Protein AF-A0A2H0KLF6-F1 (afdb_monomer_lite)

Structure (mmCIF, N/CA/C/O backbone):
data_AF-A0A2H0KLF6-F1
#
_entry.id   AF-A0A2H0KLF6-F1
#
loop_
_atom_site.group_PDB
_atom_site.id
_atom_site.type_symbol
_atom_site.label_atom_id
_atom_site.label_alt_id
_atom_site.label_comp_id
_atom_site.label_asym_id
_atom_site.label_entity_id
_atom_site.label_seq_id
_atom_site.pdbx_PDB_ins_code
_atom_site.Cartn_x
_atom_site.Cartn_y
_atom_site.Cartn_z
_atom_site.occupancy
_atom_site.B_iso_or_equiv
_atom_site.auth_seq_id
_atom_site.auth_comp_id
_atom_site.auth_asym_id
_atom_site.auth_atom_id
_atom_site.pdbx_PDB_model_num
ATOM 1 N N . MET A 1 1 ? -13.078 23.345 3.919 1.00 47.50 1 MET A N 1
ATOM 2 C CA . MET A 1 1 ? -12.006 23.222 4.933 1.00 47.50 1 MET A CA 1
ATOM 3 C C . MET A 1 1 ? -11.632 21.758 5.052 1.00 47.50 1 MET A C 1
ATOM 5 O O . MET A 1 1 ? -12.531 20.939 5.172 1.00 47.50 1 MET A O 1
ATOM 9 N N . ILE A 1 2 ? -10.344 21.418 4.975 1.00 55.59 2 ILE A N 1
ATOM 10 C CA . ILE A 1 2 ? -9.890 20.065 5.322 1.00 55.59 2 ILE A CA 1
ATOM 11 C C . ILE A 1 2 ? -10.044 19.923 6.831 1.00 55.59 2 ILE A C 1
ATOM 13 O O . ILE A 1 2 ? -9.448 20.694 7.582 1.00 55.59 2 ILE A O 1
ATOM 17 N N . ASN A 1 3 ? -10.884 18.984 7.255 1.00 59.91 3 ASN A N 1
ATOM 18 C CA . ASN A 1 3 ? -11.067 18.662 8.663 1.00 59.91 3 ASN A CA 1
ATOM 19 C C . ASN A 1 3 ? -9.742 18.201 9.286 1.00 59.91 3 ASN A C 1
ATOM 21 O O . ASN A 1 3 ? -8.871 17.657 8.607 1.00 59.91 3 ASN A O 1
ATOM 25 N N . LYS A 1 4 ? -9.599 18.403 10.598 1.00 81.75 4 LYS A N 1
ATOM 26 C CA . LYS A 1 4 ? -8.476 17.869 11.375 1.00 81.75 4 LYS A CA 1
ATOM 27 C C . LYS A 1 4 ? -8.409 16.348 11.185 1.00 81.75 4 LYS A C 1
ATOM 29 O O . LYS A 1 4 ? -9.362 15.661 11.545 1.00 81.75 4 LYS A O 1
ATOM 34 N N . ILE A 1 5 ? -7.295 15.851 10.643 1.00 89.00 5 ILE A N 1
ATOM 35 C CA . ILE A 1 5 ? -7.038 14.413 10.491 1.00 89.00 5 ILE A CA 1
ATOM 36 C C . ILE A 1 5 ? -6.834 13.822 11.888 1.00 89.00 5 ILE A C 1
ATOM 38 O O . ILE A 1 5 ? -5.946 14.249 12.626 1.00 89.00 5 ILE A O 1
ATOM 42 N N . LYS A 1 6 ? -7.688 12.876 12.261 1.00 90.56 6 LYS A N 1
ATOM 43 C CA . LYS A 1 6 ? -7.681 12.148 13.531 1.00 90.56 6 LYS A CA 1
ATOM 44 C C . LYS A 1 6 ? -6.877 10.859 13.424 1.00 90.56 6 LYS A C 1
ATOM 46 O O . LYS A 1 6 ? -6.183 10.509 14.373 1.00 90.56 6 LYS A O 1
ATOM 51 N N . LYS A 1 7 ? -6.960 10.167 12.284 1.00 95.38 7 LYS A N 1
ATOM 52 C CA . LYS A 1 7 ? -6.265 8.896 12.061 1.00 95.38 7 LYS A CA 1
ATOM 53 C C . LYS A 1 7 ? -5.177 9.020 11.003 1.00 95.38 7 LYS A C 1
ATOM 55 O O . LYS A 1 7 ? -5.415 8.843 9.807 1.00 95.38 7 LYS A O 1
ATOM 60 N N . LEU A 1 8 ? -3.980 9.319 11.492 1.00 96.62 8 LEU A N 1
ATOM 61 C CA . LEU A 1 8 ? -2.736 9.358 10.737 1.00 96.62 8 LEU A CA 1
ATOM 62 C C . LEU A 1 8 ? -1.727 8.429 11.416 1.00 96.62 8 LEU A C 1
ATOM 64 O O . LEU A 1 8 ? -1.468 8.571 12.610 1.00 96.62 8 LEU A O 1
ATOM 68 N N . TYR A 1 9 ? -1.142 7.515 10.652 1.00 96.88 9 TYR A N 1
ATOM 69 C CA . TYR A 1 9 ? -0.125 6.578 11.121 1.00 96.88 9 TYR A CA 1
ATOM 70 C C . TYR A 1 9 ? 1.187 6.852 10.397 1.00 96.88 9 TYR A C 1
ATOM 72 O O . TYR A 1 9 ? 1.183 7.020 9.181 1.00 96.88 9 TYR A O 1
ATOM 80 N N . ILE A 1 10 ? 2.299 6.895 11.130 1.00 96.31 10 ILE A N 1
ATOM 81 C CA . ILE A 1 10 ? 3.638 6.981 10.542 1.00 96.31 10 ILE A CA 1
ATOM 82 C C . ILE A 1 10 ? 4.302 5.619 10.697 1.00 96.31 10 ILE A C 1
ATOM 84 O O . ILE A 1 10 ? 4.454 5.123 11.813 1.00 96.31 10 ILE A O 1
ATOM 88 N N . CYS A 1 11 ? 4.677 5.020 9.577 1.00 94.94 11 CYS A N 1
ATOM 89 C CA . CYS A 1 11 ? 5.201 3.668 9.503 1.00 94.94 11 CYS A CA 1
ATOM 90 C C . CYS A 1 11 ? 6.622 3.677 8.928 1.00 94.94 11 CYS A C 1
ATOM 92 O O . CYS A 1 11 ? 6.944 4.513 8.086 1.00 94.94 11 CYS A O 1
ATOM 94 N N . TYR A 1 12 ? 7.457 2.731 9.370 1.00 94.19 12 TYR A N 1
ATOM 95 C CA . TYR A 1 12 ? 8.895 2.683 9.068 1.00 94.19 12 TYR A CA 1
ATOM 96 C C . TYR A 1 12 ? 9.315 1.363 8.382 1.00 94.19 12 TYR A C 1
ATOM 98 O O . TYR A 1 12 ? 10.194 0.666 8.892 1.00 94.19 12 TYR A O 1
ATOM 106 N N . PRO A 1 13 ? 8.689 0.956 7.261 1.00 91.81 13 PRO A N 1
ATOM 107 C CA . PRO A 1 13 ? 9.071 -0.262 6.548 1.00 91.81 13 PRO A CA 1
ATOM 108 C C . PRO A 1 13 ? 10.449 -0.105 5.888 1.00 91.81 13 PRO A C 1
ATOM 110 O O . PRO A 1 13 ? 10.623 0.701 4.978 1.00 91.81 13 PRO A O 1
ATOM 113 N N . GLY A 1 14 ? 11.446 -0.863 6.352 1.00 84.81 14 GLY A N 1
ATOM 114 C CA . GLY A 1 14 ? 12.753 -0.953 5.683 1.00 84.81 14 GLY A CA 1
ATOM 115 C C . GLY A 1 14 ? 13.485 0.385 5.500 1.00 84.81 14 GLY A C 1
ATOM 116 O O . GLY A 1 14 ? 14.254 0.531 4.557 1.00 84.81 14 GLY A O 1
ATOM 117 N N . GLY A 1 15 ? 13.219 1.374 6.361 1.00 84.50 15 GLY A N 1
ATOM 118 C CA . GLY A 1 15 ? 13.807 2.716 6.275 1.00 84.50 15 GLY A CA 1
ATOM 119 C C . GLY A 1 15 ? 13.069 3.708 5.365 1.00 84.50 15 GLY A C 1
ATOM 120 O O . GLY A 1 15 ? 13.416 4.883 5.388 1.00 84.50 15 GLY A O 1
ATOM 121 N N . ASN A 1 16 ? 12.030 3.281 4.639 1.00 88.19 16 ASN A N 1
ATOM 122 C CA . ASN A 1 16 ? 11.214 4.153 3.793 1.00 88.19 16 ASN A CA 1
ATOM 123 C C . ASN A 1 16 ? 9.950 4.604 4.539 1.00 88.19 16 ASN A C 1
ATOM 125 O O . ASN A 1 16 ? 8.984 3.850 4.681 1.00 88.19 16 ASN A O 1
ATOM 129 N N . ILE A 1 17 ? 9.952 5.824 5.073 1.00 94.69 17 ILE A N 1
ATOM 130 C CA . ILE A 1 17 ? 8.888 6.264 5.982 1.00 94.69 17 ILE A CA 1
ATOM 131 C C . ILE A 1 17 ? 7.628 6.638 5.200 1.00 94.69 17 ILE A C 1
ATOM 133 O O . ILE A 1 17 ? 7.645 7.497 4.317 1.00 94.69 17 ILE A O 1
ATOM 137 N N . ASN A 1 18 ? 6.508 6.035 5.594 1.00 95.50 18 ASN A N 1
ATOM 138 C CA . ASN A 1 18 ? 5.202 6.232 4.975 1.00 95.50 18 ASN A CA 1
ATOM 139 C C . ASN A 1 18 ? 4.207 6.824 5.977 1.00 95.50 18 ASN A C 1
ATOM 141 O O . ASN A 1 18 ? 4.112 6.364 7.116 1.00 95.50 18 ASN A O 1
ATOM 145 N N . ALA A 1 19 ? 3.428 7.813 5.541 1.00 97.12 19 ALA A N 1
ATOM 146 C CA . ALA A 1 19 ? 2.256 8.287 6.271 1.00 97.12 19 ALA A CA 1
ATOM 147 C C . ALA A 1 19 ? 0.990 7.627 5.717 1.00 97.12 19 ALA A C 1
ATOM 149 O O . ALA A 1 19 ? 0.728 7.695 4.519 1.00 97.12 19 ALA A O 1
ATOM 150 N N . ILE A 1 20 ? 0.174 7.035 6.583 1.00 98.06 20 ILE A N 1
ATOM 151 C CA . ILE A 1 20 ? -1.079 6.379 6.208 1.00 98.06 20 ILE A CA 1
ATOM 152 C C . ILE A 1 20 ? -2.251 7.122 6.842 1.00 98.06 20 ILE A C 1
ATOM 154 O O . ILE A 1 20 ? -2.348 7.220 8.067 1.00 98.06 20 ILE A O 1
ATOM 158 N N . VAL A 1 21 ? -3.149 7.638 6.010 1.00 97.88 21 VAL A N 1
ATOM 159 C CA . VAL A 1 21 ? -4.374 8.324 6.434 1.00 97.88 21 VAL A CA 1
ATOM 160 C C . VAL A 1 21 ? -5.536 7.335 6.383 1.00 97.88 21 VAL A C 1
ATOM 162 O O . VAL A 1 21 ? -5.831 6.794 5.321 1.00 97.88 21 VAL A O 1
ATOM 165 N N . GLU A 1 22 ? -6.205 7.098 7.513 1.00 96.88 22 GLU A N 1
ATOM 166 C CA . GLU A 1 22 ? -7.414 6.249 7.564 1.00 96.88 22 GLU A CA 1
ATOM 167 C C . GLU A 1 22 ? -8.714 7.061 7.579 1.00 96.88 22 GLU A C 1
ATOM 169 O O . GLU A 1 22 ? -9.787 6.534 7.283 1.00 96.88 22 GLU A O 1
ATOM 174 N N . ASP A 1 23 ? -8.641 8.350 7.904 1.00 95.31 23 ASP A N 1
ATOM 175 C CA . ASP A 1 23 ? -9.819 9.205 7.824 1.00 95.31 23 ASP A CA 1
ATOM 176 C C . ASP A 1 23 ? -10.361 9.265 6.384 1.00 95.31 23 ASP A C 1
ATOM 178 O O . ASP A 1 23 ? -9.581 9.322 5.428 1.00 95.31 23 ASP A O 1
ATOM 182 N N . PRO A 1 24 ? -11.694 9.298 6.203 1.00 92.88 24 PRO A N 1
ATOM 183 C CA . PRO A 1 24 ? -12.297 9.367 4.882 1.00 92.88 24 PRO A CA 1
ATOM 184 C C . PRO A 1 24 ? -12.040 10.744 4.262 1.00 92.88 24 PRO A C 1
ATOM 186 O O . PRO A 1 24 ? -12.732 11.721 4.554 1.00 92.88 24 PRO A O 1
ATOM 189 N N . ILE A 1 25 ? -11.038 10.816 3.389 1.00 94.25 25 ILE A N 1
ATOM 190 C CA . ILE A 1 25 ? -10.706 12.012 2.615 1.00 94.25 25 ILE A CA 1
ATOM 191 C C . ILE A 1 25 ? -11.234 11.840 1.179 1.00 94.25 25 ILE A C 1
ATOM 193 O O . ILE A 1 25 ? -11.046 10.778 0.580 1.00 94.25 25 ILE A O 1
ATOM 197 N N . PRO A 1 26 ? -11.893 12.851 0.584 1.00 93.38 26 PRO A N 1
ATOM 198 C CA . PRO A 1 26 ? -12.232 12.821 -0.833 1.00 93.38 26 PRO A CA 1
ATOM 199 C C . PRO A 1 26 ? -10.968 12.747 -1.694 1.00 93.38 26 PRO A C 1
ATOM 201 O O . PRO A 1 26 ? -10.037 13.522 -1.495 1.00 93.38 26 PRO A O 1
ATOM 204 N N . LYS A 1 27 ? -10.953 11.879 -2.711 1.00 92.81 27 LYS A N 1
ATOM 205 C CA . LYS A 1 27 ? -9.769 11.674 -3.566 1.00 92.81 27 LYS A CA 1
ATOM 206 C C . LYS A 1 27 ? -9.225 12.964 -4.203 1.00 92.81 27 LYS A C 1
ATOM 208 O O . LYS A 1 27 ? -8.017 13.109 -4.350 1.00 92.81 27 LYS A O 1
ATOM 213 N N . ARG A 1 28 ? -10.099 13.931 -4.520 1.00 94.69 28 ARG A N 1
ATOM 214 C CA . ARG A 1 28 ? -9.711 15.264 -5.032 1.00 94.69 28 ARG A CA 1
ATOM 215 C C . ARG A 1 28 ? -8.799 16.055 -4.083 1.00 94.69 28 ARG A C 1
ATOM 217 O O . ARG A 1 28 ? -8.070 16.924 -4.540 1.00 94.69 28 ARG A O 1
ATOM 224 N N . ASP A 1 29 ? -8.825 15.740 -2.789 1.00 95.56 29 ASP A N 1
ATOM 225 C CA . ASP A 1 29 ? -8.068 16.442 -1.752 1.00 95.56 29 ASP A CA 1
ATOM 226 C C . ASP A 1 29 ? -6.762 15.710 -1.378 1.00 95.56 29 ASP A C 1
ATOM 228 O O . ASP A 1 29 ? -5.979 16.234 -0.587 1.00 95.56 29 ASP A O 1
ATOM 232 N N . TYR A 1 30 ? -6.485 14.524 -1.946 1.00 96.12 30 TYR A N 1
ATOM 233 C CA . TYR A 1 30 ? -5.333 13.684 -1.569 1.00 96.12 30 TYR A CA 1
ATOM 234 C C . TYR A 1 30 ? -4.001 14.396 -1.728 1.00 96.12 30 TYR A C 1
ATOM 236 O O . TYR A 1 30 ? -3.208 14.408 -0.791 1.00 96.12 30 TYR A O 1
ATOM 244 N N . ALA A 1 31 ? -3.768 15.030 -2.878 1.00 96.31 31 ALA A N 1
ATOM 245 C CA . ALA A 1 31 ? -2.519 15.736 -3.136 1.00 96.31 31 ALA A CA 1
ATOM 246 C C . ALA A 1 31 ? -2.284 16.863 -2.120 1.00 96.31 31 ALA A C 1
ATOM 248 O O . ALA A 1 31 ? -1.199 16.983 -1.554 1.00 96.31 31 ALA A O 1
ATOM 249 N N . LEU A 1 32 ? -3.326 17.645 -1.826 1.00 96.12 32 LEU A N 1
ATOM 250 C CA . LEU A 1 32 ? -3.226 18.772 -0.905 1.00 96.12 32 LEU A CA 1
ATOM 251 C C . LEU A 1 32 ? -3.056 18.312 0.551 1.00 96.12 32 LEU A C 1
ATOM 253 O O . LEU A 1 32 ? -2.293 18.915 1.307 1.00 96.12 32 LEU A O 1
ATOM 257 N N . VAL A 1 33 ? -3.735 17.234 0.952 1.00 96.25 33 VAL A N 1
ATOM 258 C CA . VAL A 1 33 ? -3.561 16.618 2.275 1.00 96.25 33 VAL A CA 1
ATOM 259 C C . VAL A 1 33 ? -2.162 16.024 2.427 1.00 96.25 33 VAL A C 1
ATOM 261 O O . VAL A 1 33 ? -1.487 16.312 3.415 1.00 96.25 33 VAL A O 1
ATOM 264 N N . ALA A 1 34 ? -1.704 15.244 1.449 1.00 96.62 34 ALA A N 1
ATOM 265 C CA . ALA A 1 34 ? -0.387 14.620 1.465 1.00 96.62 34 ALA A CA 1
ATOM 266 C C . ALA A 1 34 ? 0.731 15.661 1.547 1.00 96.62 34 ALA A C 1
ATOM 268 O O . ALA A 1 34 ? 1.608 15.553 2.401 1.00 96.62 34 ALA A O 1
ATOM 269 N N . GLN A 1 35 ? 0.653 16.718 0.733 1.00 96.06 35 GLN A N 1
ATOM 270 C CA . GLN A 1 35 ? 1.625 17.806 0.759 1.00 96.06 35 GLN A CA 1
ATOM 271 C C . GLN A 1 35 ? 1.674 18.493 2.129 1.00 96.06 35 GLN A C 1
ATOM 273 O O . GLN A 1 35 ? 2.757 18.764 2.644 1.00 96.06 35 GLN A O 1
ATOM 278 N N . LYS A 1 36 ? 0.518 18.739 2.759 1.00 95.69 36 LYS A N 1
ATOM 279 C CA . LYS A 1 36 ? 0.473 19.296 4.119 1.00 95.69 36 LYS A CA 1
ATOM 280 C C . LYS A 1 36 ? 1.129 18.369 5.139 1.00 95.69 36 LYS A C 1
ATOM 282 O O . LYS A 1 36 ? 1.932 18.845 5.933 1.00 95.69 36 LYS A O 1
ATOM 287 N N . ILE A 1 37 ? 0.828 17.069 5.103 1.00 95.75 37 ILE A N 1
ATOM 288 C CA . ILE A 1 37 ? 1.427 16.078 6.012 1.00 95.75 37 ILE A CA 1
ATOM 289 C C . ILE A 1 37 ? 2.951 16.064 5.860 1.00 95.75 37 ILE A C 1
ATOM 291 O O . ILE A 1 37 ? 3.655 16.224 6.856 1.00 95.75 37 ILE A O 1
ATOM 295 N N . ILE A 1 38 ? 3.447 15.933 4.627 1.00 95.69 38 ILE A N 1
ATOM 296 C CA . ILE A 1 38 ? 4.881 15.899 4.314 1.00 95.69 38 ILE A CA 1
ATOM 297 C C . ILE A 1 38 ? 5.553 17.186 4.795 1.00 95.69 38 ILE A C 1
ATOM 299 O O . ILE A 1 38 ? 6.491 17.126 5.585 1.00 95.69 38 ILE A O 1
ATOM 303 N N . ASN A 1 39 ? 5.041 18.356 4.401 1.00 95.56 39 ASN A N 1
ATOM 304 C CA . ASN A 1 39 ? 5.645 19.641 4.755 1.00 95.56 39 ASN A CA 1
ATOM 305 C C . ASN A 1 39 ? 5.662 19.876 6.267 1.00 95.56 39 ASN A C 1
ATOM 307 O O . ASN A 1 39 ? 6.651 20.367 6.806 1.00 95.56 39 ASN A O 1
ATOM 311 N N . THR A 1 40 ? 4.577 19.538 6.967 1.00 94.19 40 THR A N 1
ATOM 312 C CA . THR A 1 40 ? 4.498 19.710 8.420 1.00 94.19 40 THR A CA 1
ATOM 313 C C . THR A 1 40 ? 5.414 18.735 9.153 1.00 94.19 40 THR A C 1
ATOM 315 O O . THR A 1 40 ? 6.131 19.155 10.059 1.00 94.19 40 THR A O 1
ATOM 318 N N . TYR A 1 41 ? 5.425 17.458 8.770 1.00 93.62 41 TYR A N 1
ATOM 319 C CA . TYR A 1 41 ? 6.229 16.442 9.448 1.00 93.62 41 TYR A CA 1
ATOM 320 C C . TYR A 1 41 ? 7.729 16.610 9.172 1.00 93.62 41 TYR A C 1
ATOM 322 O O . TYR A 1 41 ? 8.541 16.499 10.092 1.00 93.62 41 TYR A O 1
ATOM 330 N N . ASN A 1 42 ? 8.100 16.927 7.929 1.00 96.19 42 ASN A N 1
ATOM 331 C CA . ASN A 1 42 ? 9.496 16.978 7.494 1.00 96.19 42 ASN A CA 1
ATOM 332 C C . ASN A 1 42 ? 10.214 18.278 7.889 1.00 96.19 42 ASN A C 1
ATOM 334 O O . ASN A 1 42 ? 11.443 18.294 7.854 1.00 96.19 42 ASN A O 1
ATOM 338 N N . LYS A 1 43 ? 9.490 19.335 8.309 1.00 92.69 43 LYS A N 1
ATOM 339 C CA . LYS A 1 43 ? 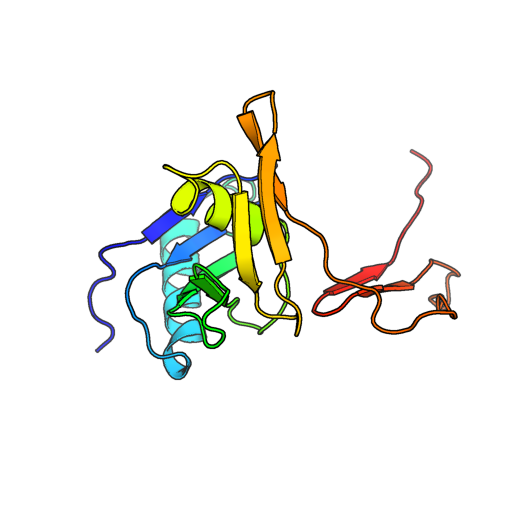10.007 20.707 8.527 1.00 92.69 43 LYS A CA 1
ATOM 340 C C . LYS A 1 43 ? 11.305 20.794 9.346 1.00 92.69 43 LYS A C 1
ATOM 342 O O . LYS A 1 43 ? 12.061 21.730 9.139 1.00 92.69 43 LYS A O 1
ATOM 347 N N . ASN A 1 44 ? 11.577 19.831 10.232 1.00 90.81 44 ASN A N 1
ATOM 348 C CA . ASN A 1 44 ? 12.797 19.764 11.050 1.00 90.81 44 ASN A CA 1
ATOM 349 C C . ASN A 1 44 ? 13.361 18.333 11.174 1.00 90.81 44 ASN A C 1
ATOM 351 O O . ASN A 1 44 ? 13.871 17.943 12.226 1.00 90.81 44 ASN A O 1
ATOM 355 N N . LYS A 1 45 ? 13.206 17.498 10.142 1.00 91.12 45 LYS A N 1
ATOM 356 C CA . LYS A 1 45 ? 13.687 16.108 10.152 1.00 91.12 45 LYS A CA 1
ATOM 357 C C . LYS A 1 45 ? 14.909 15.960 9.255 1.00 91.12 45 LYS A C 1
ATOM 359 O O . LYS A 1 45 ? 14.930 16.478 8.140 1.00 91.12 45 LYS A O 1
ATOM 364 N N . SER A 1 46 ? 15.901 15.205 9.727 1.00 89.81 46 SER A N 1
ATOM 365 C CA . SER A 1 46 ? 16.990 14.707 8.881 1.00 89.81 46 SER A CA 1
ATOM 366 C C . SER A 1 46 ? 16.422 13.884 7.726 1.00 89.81 46 SER A C 1
ATOM 368 O O . SER A 1 46 ? 15.378 13.257 7.889 1.00 89.81 46 SER A O 1
ATOM 370 N N . LEU A 1 47 ? 17.119 13.847 6.588 1.00 86.06 47 LEU A N 1
ATOM 371 C CA . LEU A 1 47 ? 16.635 13.196 5.362 1.00 86.06 47 LEU A CA 1
ATOM 372 C C . LEU A 1 47 ? 16.146 11.752 5.596 1.00 86.06 47 LEU A C 1
ATOM 374 O O . LEU A 1 47 ? 15.052 11.401 5.183 1.00 86.06 47 LEU A O 1
ATOM 378 N N . HIS A 1 48 ? 16.884 10.955 6.373 1.00 86.62 48 HIS A N 1
ATOM 379 C CA . HIS A 1 48 ? 16.528 9.569 6.719 1.00 86.62 48 HIS A CA 1
ATOM 380 C C . HIS A 1 48 ? 15.344 9.424 7.704 1.00 86.62 48 HIS A C 1
ATOM 382 O O . HIS A 1 48 ? 14.987 8.315 8.087 1.0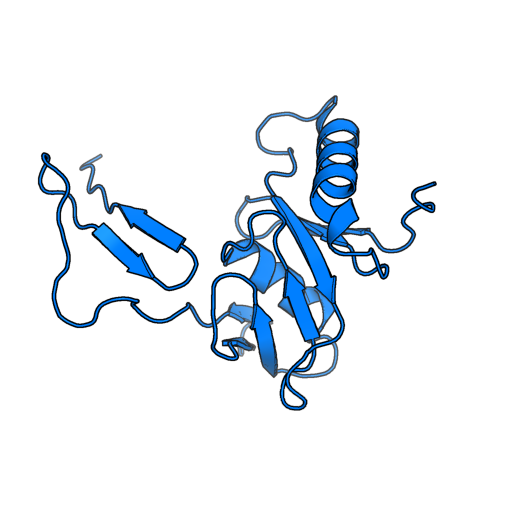0 86.62 48 HIS A O 1
ATOM 388 N N . LYS A 1 49 ? 14.773 10.535 8.189 1.00 90.00 49 LYS A N 1
ATOM 389 C CA . LYS A 1 49 ? 13.600 10.578 9.085 1.00 90.00 49 LYS A CA 1
ATOM 390 C C . LYS A 1 49 ? 12.408 11.295 8.453 1.00 90.00 49 LYS A C 1
ATOM 392 O O . LYS A 1 49 ? 11.450 11.612 9.161 1.00 90.00 49 LYS A O 1
ATOM 397 N N . GLN A 1 50 ? 12.482 11.601 7.164 1.00 94.88 50 GLN A N 1
ATOM 398 C CA . GLN A 1 50 ? 11.420 12.278 6.437 1.00 94.88 50 GLN A CA 1
ATOM 399 C C . GLN A 1 50 ? 10.413 11.270 5.896 1.00 94.88 50 GLN A C 1
ATOM 401 O O . GLN A 1 50 ? 10.785 10.184 5.468 1.00 94.88 50 GLN A O 1
ATOM 406 N N . ILE A 1 51 ? 9.135 11.642 5.918 1.00 94.75 51 ILE A N 1
ATOM 407 C CA . ILE A 1 51 ? 8.100 10.928 5.171 1.00 94.75 51 ILE A CA 1
ATOM 408 C C . ILE A 1 51 ? 8.403 11.103 3.687 1.00 94.75 51 ILE A C 1
ATOM 410 O O . ILE A 1 51 ? 8.532 12.237 3.218 1.00 94.75 51 ILE A O 1
ATOM 414 N N . GLU A 1 52 ? 8.462 9.985 2.973 1.00 91.38 52 GLU A N 1
ATOM 415 C CA . GLU A 1 52 ? 8.667 9.946 1.527 1.00 91.38 52 GLU A CA 1
ATOM 416 C C . GLU A 1 52 ? 7.335 9.890 0.778 1.00 91.38 52 GLU A C 1
ATOM 418 O O . GLU A 1 52 ? 7.157 10.555 -0.241 1.00 91.38 52 GLU A O 1
ATOM 423 N N . GLN A 1 53 ? 6.377 9.118 1.300 1.00 92.06 53 GLN A N 1
ATOM 424 C CA . GLN A 1 53 ? 5.096 8.867 0.644 1.00 92.06 53 GLN A CA 1
ATOM 425 C C . GLN A 1 53 ? 3.924 8.963 1.623 1.00 92.06 53 GLN A C 1
ATOM 427 O O . GLN A 1 53 ? 4.038 8.662 2.815 1.00 92.06 53 GLN A O 1
ATOM 432 N N . VAL A 1 54 ? 2.768 9.374 1.099 1.00 96.94 54 VAL A N 1
ATOM 433 C CA . VAL A 1 54 ? 1.496 9.385 1.826 1.00 96.94 54 VAL A CA 1
ATOM 434 C C . VAL A 1 54 ? 0.493 8.524 1.073 1.00 96.94 54 VAL A C 1
ATOM 436 O O . VAL A 1 54 ? 0.283 8.716 -0.126 1.00 96.94 54 VAL A O 1
ATOM 439 N N . ALA A 1 55 ? -0.152 7.610 1.789 1.00 97.69 55 ALA A N 1
ATOM 440 C CA . ALA A 1 55 ? -1.200 6.751 1.266 1.00 97.69 55 ALA A CA 1
ATOM 441 C C . ALA A 1 55 ? -2.500 6.924 2.058 1.00 97.69 55 ALA A C 1
ATOM 443 O O . ALA A 1 55 ? -2.499 7.299 3.232 1.00 97.69 55 ALA A O 1
ATOM 444 N N . PHE A 1 56 ? -3.615 6.612 1.411 1.00 98.38 56 PHE A N 1
ATOM 445 C CA . PHE A 1 56 ? -4.955 6.751 1.961 1.00 98.38 56 PHE A CA 1
ATOM 446 C C . PHE A 1 56 ? -5.644 5.395 1.973 1.00 98.38 56 PHE A C 1
ATOM 448 O O . PHE A 1 56 ? -5.653 4.682 0.968 1.00 98.38 56 PHE A O 1
ATOM 455 N N . ILE A 1 57 ? -6.221 5.042 3.115 1.00 98.00 57 ILE A N 1
ATOM 456 C CA . ILE A 1 57 ? -7.045 3.851 3.263 1.00 98.00 57 ILE A CA 1
ATOM 457 C C . ILE A 1 57 ? -8.480 4.221 2.896 1.00 98.00 57 ILE A C 1
ATOM 459 O O . ILE A 1 57 ? -9.083 5.122 3.472 1.00 98.00 57 ILE A O 1
ATOM 463 N N . GLU A 1 58 ? -9.032 3.495 1.937 1.00 95.56 58 GLU A N 1
ATOM 464 C CA . GLU A 1 58 ? -10.372 3.689 1.404 1.00 95.56 58 GLU A CA 1
ATOM 465 C C . GLU A 1 58 ? -11.237 2.447 1.631 1.00 95.56 58 GLU A C 1
ATOM 467 O O . GLU A 1 58 ? -10.747 1.324 1.812 1.00 95.56 58 GLU A O 1
ATOM 472 N N . LYS A 1 59 ? -12.556 2.643 1.527 1.00 95.88 59 LYS A N 1
ATOM 473 C CA . LYS A 1 59 ? -13.482 1.528 1.345 1.00 95.88 59 LYS A CA 1
ATOM 474 C C . LYS A 1 59 ? -13.153 0.825 0.015 1.00 95.88 59 LYS A C 1
ATOM 476 O O . LYS A 1 59 ? -13.022 1.508 -1.004 1.00 95.88 59 LYS A O 1
ATOM 481 N N . PRO A 1 60 ? -13.044 -0.511 -0.002 1.00 96.81 60 PRO A N 1
ATOM 482 C CA . PRO A 1 60 ? -12.755 -1.241 -1.226 1.00 96.81 60 PRO A CA 1
ATOM 483 C C . PRO A 1 60 ? -13.922 -1.167 -2.210 1.00 96.81 60 PRO A C 1
ATOM 485 O O . PRO A 1 60 ? -15.090 -1.096 -1.811 1.00 96.81 60 PRO A O 1
ATOM 488 N N . LYS A 1 61 ? -13.607 -1.195 -3.509 1.00 95.94 61 LYS A N 1
ATOM 489 C CA . LYS A 1 61 ? -14.615 -1.300 -4.574 1.00 95.94 61 LYS A CA 1
ATOM 490 C C . LYS A 1 61 ? -15.057 -2.752 -4.767 1.00 95.94 61 LYS A C 1
ATOM 492 O O . LYS A 1 61 ? -16.238 -3.024 -4.967 1.00 95.94 61 LYS A O 1
ATOM 497 N N . ASN A 1 62 ? -14.117 -3.684 -4.683 1.00 97.00 62 ASN A N 1
ATOM 498 C CA . ASN A 1 62 ? -14.331 -5.116 -4.754 1.00 97.00 62 ASN A CA 1
ATOM 499 C C . ASN A 1 62 ? -14.727 -5.670 -3.379 1.00 97.00 62 ASN A C 1
ATOM 501 O O . ASN A 1 62 ? -14.008 -5.498 -2.399 1.00 97.00 62 ASN A O 1
ATOM 505 N N . LYS A 1 63 ? -15.847 -6.399 -3.319 1.00 96.56 63 LYS A N 1
ATOM 506 C CA . LYS A 1 63 ? -16.372 -6.998 -2.079 1.00 96.56 63 LYS A CA 1
ATOM 507 C C . LYS A 1 63 ? -15.463 -8.072 -1.467 1.00 96.56 63 LYS A C 1
ATOM 509 O O . LYS A 1 63 ? -15.657 -8.412 -0.309 1.00 96.56 63 LYS A O 1
ATOM 514 N N . LYS A 1 64 ? -14.519 -8.623 -2.238 1.00 97.44 64 LYS A N 1
ATOM 515 C CA . LYS A 1 64 ? -13.537 -9.609 -1.758 1.00 97.44 64 LYS A CA 1
ATOM 516 C C . LYS A 1 64 ? -12.321 -8.975 -1.081 1.00 97.44 64 LYS A C 1
ATOM 518 O O . LYS A 1 64 ? -11.526 -9.707 -0.514 1.00 97.44 64 LYS A O 1
ATOM 523 N N . ALA A 1 65 ? -12.135 -7.662 -1.200 1.00 97.88 65 ALA A N 1
ATOM 524 C CA . ALA A 1 65 ? -11.023 -6.977 -0.562 1.00 97.88 65 ALA A CA 1
ATOM 525 C C . ALA A 1 65 ? -11.437 -6.468 0.818 1.00 97.88 65 ALA A C 1
ATOM 527 O O . ALA A 1 65 ? -12.517 -5.897 0.964 1.00 97.88 65 ALA A O 1
ATOM 528 N N . LEU A 1 66 ? -10.555 -6.608 1.805 1.00 97.44 66 LEU A N 1
ATOM 529 C CA . LEU A 1 66 ? -10.756 -6.060 3.145 1.00 97.44 66 LEU A CA 1
ATOM 530 C C . LEU A 1 66 ? -10.720 -4.530 3.136 1.00 97.44 66 LEU A C 1
ATOM 532 O O . LEU A 1 66 ? -11.496 -3.860 3.817 1.00 97.44 66 LEU A O 1
ATOM 536 N N . SER A 1 67 ? -9.792 -3.964 2.365 1.00 97.06 67 SER A N 1
ATOM 537 C CA . SER A 1 67 ? -9.588 -2.524 2.267 1.00 97.06 67 SER A CA 1
ATOM 538 C C . SER A 1 67 ? -8.957 -2.152 0.934 1.00 97.06 67 SER A C 1
ATOM 540 O O . SER A 1 67 ? -8.379 -2.994 0.242 1.00 97.06 67 SER A O 1
ATOM 542 N N . ARG A 1 68 ? -9.031 -0.864 0.600 1.00 97.94 68 ARG A N 1
ATOM 543 C CA . ARG A 1 68 ? -8.269 -0.274 -0.494 1.00 97.94 68 ARG A CA 1
ATOM 544 C C . ARG A 1 68 ? -7.186 0.659 0.034 1.00 97.94 68 ARG A C 1
ATOM 546 O O . ARG A 1 68 ? -7.429 1.376 0.999 1.00 97.94 68 ARG A O 1
ATOM 553 N N . LEU A 1 69 ? -6.023 0.659 -0.605 1.00 98.25 69 LEU A N 1
ATOM 554 C CA . LEU A 1 69 ? -4.938 1.608 -0.387 1.00 98.25 69 LEU A CA 1
ATOM 555 C C . LEU A 1 69 ? -4.697 2.397 -1.669 1.00 98.25 69 LEU A C 1
ATOM 557 O O . LEU A 1 69 ? -4.470 1.817 -2.730 1.00 98.25 69 LEU A O 1
ATOM 561 N N . SER A 1 70 ? -4.723 3.718 -1.563 1.00 97.88 70 SER A N 1
ATOM 562 C CA . SER A 1 70 ? -4.474 4.621 -2.680 1.00 97.88 70 SER A CA 1
ATOM 563 C C . SER A 1 70 ? -3.301 5.538 -2.374 1.00 97.88 70 SER A C 1
ATOM 565 O O . SER A 1 70 ? -3.317 6.281 -1.393 1.00 97.88 70 SER A O 1
ATOM 567 N N . LEU A 1 71 ? -2.309 5.522 -3.253 1.00 95.88 71 LEU A N 1
ATOM 568 C CA . LEU A 1 71 ? -1.244 6.512 -3.301 1.00 95.88 71 LEU A CA 1
ATOM 569 C C . LEU A 1 71 ? -1.710 7.737 -4.099 1.00 95.88 71 LEU A C 1
ATOM 571 O O . LEU A 1 71 ? -2.601 7.645 -4.951 1.00 95.88 71 LEU A O 1
ATOM 575 N N . VAL A 1 72 ? -1.113 8.897 -3.815 1.00 92.62 72 VAL A N 1
ATOM 576 C CA . VAL A 1 72 ? -1.495 10.186 -4.423 1.00 92.62 72 VAL A CA 1
ATOM 577 C C . VAL A 1 72 ? -1.348 10.163 -5.944 1.00 92.62 72 VAL A C 1
ATOM 579 O O . VAL A 1 72 ? -2.253 10.622 -6.642 1.00 92.62 72 VAL A O 1
ATOM 582 N N . GLY A 1 73 ? -0.240 9.622 -6.457 1.00 89.44 73 GLY A N 1
ATOM 583 C CA . GLY A 1 73 ? 0.036 9.520 -7.892 1.00 89.44 73 GLY A CA 1
ATOM 584 C C . GLY A 1 73 ? -0.662 8.339 -8.568 1.00 89.44 73 GLY A C 1
ATOM 585 O O . GLY A 1 73 ? -0.565 8.177 -9.782 1.00 89.44 73 GLY A O 1
ATOM 586 N N . GLY A 1 74 ? -1.397 7.522 -7.808 1.00 93.06 74 GLY A N 1
ATOM 587 C CA . GLY A 1 74 ? -2.018 6.299 -8.307 1.00 93.06 74 GLY A CA 1
ATOM 588 C C . GLY A 1 74 ? -1.025 5.169 -8.586 1.00 93.06 74 GLY A C 1
ATOM 589 O O . GLY A 1 74 ? -1.420 4.173 -9.186 1.00 93.06 74 GLY A O 1
ATOM 590 N N . GLU A 1 75 ? 0.225 5.314 -8.154 1.00 94.94 75 GLU A N 1
ATOM 591 C CA . GLU A 1 75 ? 1.289 4.324 -8.248 1.00 94.94 75 GLU A CA 1
ATOM 592 C C . GLU A 1 75 ? 1.105 3.166 -7.256 1.00 94.94 75 GLU A C 1
ATOM 594 O O . GLU A 1 75 ? 0.268 3.214 -6.347 1.00 94.94 75 GLU A O 1
ATOM 599 N N . PHE A 1 76 ? 1.916 2.125 -7.433 1.00 95.88 76 PHE A N 1
ATOM 600 C CA . PHE A 1 76 ? 2.098 1.056 -6.455 1.00 95.88 76 PHE A CA 1
ATOM 601 C C . PHE A 1 76 ? 3.302 1.361 -5.546 1.00 95.88 76 PHE A C 1
ATOM 603 O O . PHE A 1 76 ? 4.350 1.789 -6.028 1.00 95.88 76 PHE A O 1
ATOM 610 N N . SER A 1 77 ? 3.188 1.071 -4.244 1.00 95.44 77 SER A N 1
ATOM 611 C CA . SER A 1 77 ? 4.305 1.125 -3.287 1.00 95.44 77 SER A CA 1
ATOM 612 C C . SER A 1 77 ? 4.283 -0.090 -2.360 1.00 95.44 77 SER A C 1
ATOM 614 O O . SER A 1 77 ? 3.370 -0.249 -1.549 1.00 95.44 77 SER A O 1
ATOM 616 N N . GLY A 1 78 ? 5.315 -0.937 -2.455 1.00 95.19 78 GLY A N 1
ATOM 617 C CA . GLY A 1 78 ? 5.469 -2.109 -1.587 1.00 95.19 78 GLY A CA 1
ATOM 618 C C . GLY A 1 78 ? 5.603 -1.726 -0.111 1.00 95.19 78 GLY A C 1
ATOM 619 O O . GLY A 1 78 ? 5.017 -2.367 0.753 1.00 95.19 78 GLY A O 1
ATOM 620 N N . ASN A 1 79 ? 6.276 -0.614 0.186 1.00 95.50 79 ASN A N 1
ATOM 621 C CA . ASN A 1 79 ? 6.428 -0.118 1.553 1.00 95.50 79 ASN A CA 1
ATOM 622 C C . ASN A 1 79 ? 5.082 0.298 2.160 1.00 95.50 79 ASN A C 1
ATOM 624 O O . ASN A 1 79 ? 4.751 -0.111 3.274 1.00 95.50 79 ASN A O 1
ATOM 628 N N . ALA A 1 80 ? 4.250 1.021 1.407 1.00 96.44 80 ALA A N 1
ATOM 629 C CA . ALA A 1 80 ? 2.902 1.372 1.849 1.00 96.44 80 ALA A CA 1
ATOM 630 C C . ALA A 1 80 ? 2.009 0.126 2.047 1.00 96.44 80 ALA A C 1
ATOM 632 O O . ALA A 1 80 ? 1.196 0.089 2.975 1.00 96.44 80 ALA A O 1
ATOM 633 N N . VAL A 1 81 ? 2.197 -0.922 1.233 1.00 97.38 81 VAL A N 1
ATOM 634 C CA . VAL A 1 81 ? 1.519 -2.225 1.385 1.00 97.38 81 VAL A CA 1
ATOM 635 C C . VAL A 1 81 ? 1.869 -2.889 2.721 1.00 97.38 81 VAL A C 1
ATOM 637 O O . VAL A 1 81 ? 0.968 -3.342 3.426 1.00 97.38 81 VAL A O 1
ATOM 640 N N . LEU A 1 82 ? 3.141 -2.884 3.131 1.00 97.25 82 LEU A N 1
ATOM 641 C CA . LEU A 1 82 ? 3.543 -3.419 4.440 1.00 97.25 82 LEU A CA 1
ATOM 642 C C . LEU A 1 82 ? 2.883 -2.655 5.598 1.00 97.25 82 LEU A C 1
ATOM 644 O O . LEU A 1 82 ? 2.411 -3.254 6.566 1.00 97.25 82 LEU A O 1
ATOM 648 N N . CYS A 1 83 ? 2.777 -1.330 5.471 1.00 97.19 83 CYS A N 1
ATOM 649 C CA . CYS A 1 83 ? 2.098 -0.486 6.456 1.00 97.19 83 CYS A CA 1
ATOM 650 C C . CYS A 1 83 ? 0.606 -0.826 6.568 1.00 97.19 83 CYS A C 1
ATOM 652 O O . CYS A 1 83 ? 0.069 -0.922 7.671 1.00 97.19 83 CYS A O 1
ATOM 654 N N . LEU A 1 84 ? -0.064 -1.041 5.431 1.00 97.75 84 LEU A N 1
ATOM 655 C CA . LEU A 1 84 ? -1.465 -1.460 5.397 1.00 97.75 84 LEU A CA 1
ATOM 656 C C . LEU A 1 84 ? -1.663 -2.797 6.117 1.00 97.75 84 LEU A C 1
ATOM 658 O O . LEU A 1 84 ? -2.586 -2.915 6.924 1.00 97.75 84 LEU A O 1
ATOM 662 N N . GLY A 1 85 ? -0.777 -3.768 5.871 1.00 97.31 85 GLY A N 1
ATOM 663 C CA . GLY A 1 85 ? -0.783 -5.058 6.557 1.00 97.31 85 GLY A CA 1
ATOM 664 C C . GLY A 1 85 ? -0.729 -4.905 8.074 1.00 97.31 85 GLY A C 1
ATOM 665 O O . GLY A 1 85 ? -1.601 -5.421 8.769 1.00 97.31 85 GLY A O 1
ATOM 666 N N . ALA A 1 86 ? 0.208 -4.099 8.584 1.00 95.69 86 ALA A N 1
ATOM 667 C CA . ALA A 1 86 ? 0.353 -3.844 10.022 1.00 95.69 86 ALA A CA 1
ATOM 668 C C . ALA A 1 86 ? -0.913 -3.248 10.660 1.00 95.69 86 ALA A C 1
ATOM 670 O O . ALA A 1 86 ? -1.233 -3.513 11.820 1.00 95.69 86 ALA A O 1
ATOM 671 N N . LEU A 1 87 ? -1.643 -2.422 9.907 1.00 96.25 87 LEU A N 1
ATOM 672 C CA . LEU A 1 87 ? -2.847 -1.755 10.396 1.00 96.25 87 LEU A CA 1
ATOM 673 C C . LEU A 1 87 ? -4.094 -2.641 10.314 1.00 96.25 87 LEU A C 1
ATOM 675 O O . LEU A 1 87 ? -4.959 -2.534 11.188 1.00 96.25 87 LEU A O 1
ATOM 679 N N . LYS A 1 88 ? -4.208 -3.485 9.280 1.00 96.69 88 LYS A N 1
ATOM 680 C CA . LYS A 1 88 ? -5.442 -4.217 8.950 1.00 96.69 88 LYS A CA 1
ATOM 681 C C . LYS A 1 88 ? -5.432 -5.696 9.329 1.00 96.69 88 LYS A C 1
ATOM 683 O O . LYS A 1 88 ? -6.500 -6.226 9.616 1.00 96.69 88 LYS A O 1
ATOM 688 N N . LEU A 1 89 ? -4.270 -6.340 9.422 1.00 95.81 89 LEU A N 1
ATOM 689 C CA . LEU A 1 89 ? -4.141 -7.768 9.748 1.00 95.81 89 LEU A CA 1
ATOM 690 C C . LEU A 1 89 ? -4.024 -8.048 11.258 1.00 95.81 89 LEU A C 1
ATOM 692 O O . LEU A 1 89 ? -3.424 -9.029 11.674 1.00 95.81 89 LEU A O 1
ATOM 696 N N . LYS A 1 90 ? -4.601 -7.204 12.123 1.00 86.75 90 LYS A N 1
ATOM 697 C CA . LYS A 1 90 ? -4.468 -7.373 13.587 1.00 86.75 90 LYS A CA 1
ATOM 698 C C . LYS A 1 90 ? -5.089 -8.667 14.120 1.00 86.75 90 LYS A C 1
ATOM 700 O O . LYS A 1 90 ? -4.582 -9.225 15.084 1.00 86.75 90 LYS A O 1
ATOM 705 N N . ASN A 1 91 ? -6.179 -9.117 13.497 1.00 88.88 91 ASN A N 1
ATOM 706 C CA . ASN A 1 91 ? -6.948 -10.287 13.935 1.00 88.88 91 ASN A CA 1
ATOM 707 C C . ASN A 1 91 ? -6.902 -11.451 12.930 1.00 88.88 91 ASN A C 1
ATOM 709 O O . ASN A 1 91 ? -7.442 -12.513 13.216 1.00 88.88 91 ASN A O 1
ATOM 713 N N . ASN A 1 92 ? -6.269 -11.258 11.768 1.00 92.62 92 ASN A N 1
ATOM 714 C CA . ASN A 1 92 ? -6.217 -12.225 10.671 1.00 92.62 92 ASN A CA 1
ATOM 715 C C . ASN A 1 92 ? -4.764 -12.395 10.224 1.00 92.62 92 ASN A C 1
ATOM 717 O O . ASN A 1 92 ? -4.040 -11.410 10.133 1.00 92.62 92 ASN A O 1
ATOM 721 N N . LYS A 1 93 ? -4.341 -13.617 9.883 1.00 95.44 93 LYS A N 1
ATOM 722 C CA . LYS A 1 93 ? -2.985 -13.844 9.352 1.00 95.44 93 LYS A CA 1
ATOM 723 C C . LYS A 1 93 ? -2.826 -13.430 7.890 1.00 95.44 93 LYS A C 1
ATOM 725 O O . LYS A 1 93 ? -1.704 -13.227 7.451 1.00 95.44 93 LYS A O 1
ATOM 730 N N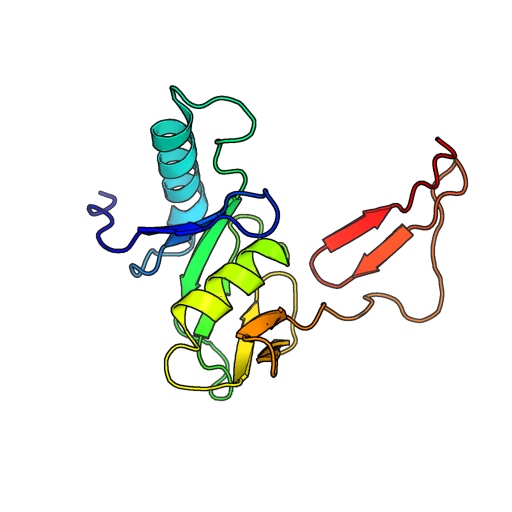 . GLU A 1 94 ? -3.910 -13.299 7.134 1.00 97.94 94 GLU A N 1
ATOM 731 C CA . GLU A 1 94 ? -3.875 -12.903 5.727 1.00 97.94 94 GLU A CA 1
ATOM 732 C C . GLU A 1 94 ? -5.203 -12.298 5.278 1.00 97.94 94 GLU A C 1
ATOM 734 O O . GLU A 1 94 ? -6.244 -12.587 5.869 1.00 97.94 94 GLU A O 1
ATOM 739 N N . ASP A 1 95 ? -5.158 -11.470 4.234 1.00 98.44 95 ASP A N 1
ATOM 740 C CA . ASP A 1 95 ? -6.346 -10.998 3.520 1.00 98.44 95 ASP A CA 1
ATOM 741 C C . ASP A 1 95 ? -5.977 -10.463 2.119 1.00 98.44 95 ASP A C 1
ATOM 743 O O . ASP A 1 95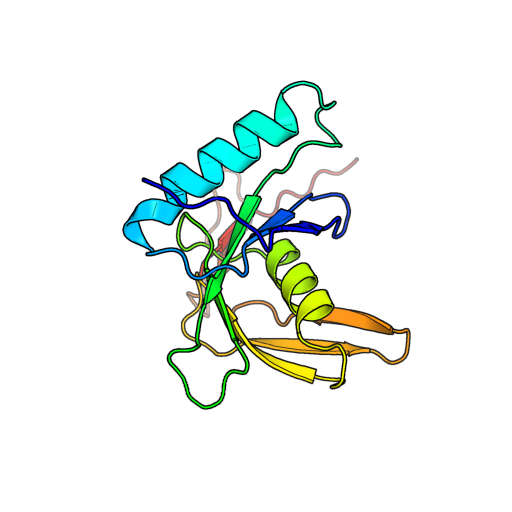 ? -4.799 -10.393 1.739 1.00 98.44 95 ASP A O 1
ATOM 747 N N . LEU A 1 96 ? -6.991 -10.071 1.347 1.00 98.38 96 LEU A N 1
ATOM 748 C CA . LEU A 1 96 ? -6.873 -9.463 0.026 1.00 98.38 96 LEU A CA 1
ATOM 749 C C . LEU A 1 96 ? -7.141 -7.957 0.076 1.00 98.38 96 LEU A C 1
ATOM 751 O O . LEU A 1 96 ? -8.059 -7.480 0.744 1.00 98.38 96 LEU A O 1
ATOM 755 N N . PHE A 1 97 ? -6.373 -7.199 -0.702 1.00 98.50 97 PHE A N 1
ATOM 756 C CA . PHE A 1 97 ? -6.441 -5.740 -0.711 1.00 98.50 97 PHE A CA 1
ATOM 757 C C . PHE A 1 97 ? -6.457 -5.185 -2.131 1.00 98.50 97 PHE A C 1
ATOM 759 O O . PHE A 1 97 ? -5.797 -5.702 -3.032 1.00 98.50 97 PHE A O 1
ATOM 766 N N . GLU A 1 98 ? -7.192 -4.092 -2.325 1.00 98.44 98 GLU A N 1
ATOM 767 C CA . GLU A 1 98 ? -7.053 -3.268 -3.525 1.00 98.44 98 GLU A CA 1
ATOM 768 C C . GLU A 1 98 ? -5.924 -2.266 -3.316 1.00 98.44 98 GLU A C 1
ATOM 770 O O . GLU A 1 98 ? -5.966 -1.498 -2.360 1.00 98.44 98 GLU A O 1
ATOM 775 N N . ILE A 1 99 ? -4.955 -2.204 -4.221 1.00 98.12 99 ILE A N 1
ATOM 776 C CA . ILE A 1 99 ? -3.853 -1.239 -4.137 1.00 98.12 99 ILE A CA 1
ATOM 777 C C . ILE A 1 99 ? -3.860 -0.384 -5.409 1.00 98.12 99 ILE A C 1
ATOM 779 O O . ILE A 1 99 ? -4.146 -0.885 -6.496 1.00 98.12 99 ILE A O 1
ATOM 783 N N . SER A 1 100 ? -3.594 0.919 -5.313 1.00 96.88 100 SER A N 1
ATOM 784 C CA . SER A 1 100 ? -3.389 1.736 -6.513 1.00 96.88 100 SER A CA 1
ATOM 785 C C . SER A 1 100 ? -2.210 1.220 -7.340 1.00 96.88 100 SER A C 1
ATOM 787 O O . SER A 1 100 ? -1.304 0.561 -6.836 1.00 96.88 100 SER A O 1
ATOM 789 N N . GLY A 1 101 ? -2.254 1.477 -8.643 1.00 94.69 101 GLY A N 1
ATOM 790 C CA . GLY A 1 101 ? -1.248 1.000 -9.584 1.00 94.69 101 GLY A CA 1
ATOM 791 C C . GLY A 1 101 ? -1.482 -0.426 -10.084 1.00 94.69 101 GLY A C 1
ATOM 792 O O . GLY A 1 101 ? -0.923 -0.790 -11.109 1.00 94.69 101 GLY A O 1
ATOM 793 N N . THR A 1 102 ? -2.356 -1.205 -9.445 1.00 94.50 102 THR A N 1
ATOM 794 C CA . THR A 1 102 ? -2.724 -2.565 -9.867 1.00 94.50 102 THR A CA 1
ATOM 795 C C . THR A 1 102 ? -4.232 -2.692 -10.080 1.00 94.50 102 THR A C 1
ATOM 797 O O . THR A 1 102 ? -5.033 -2.028 -9.418 1.00 94.50 102 THR A O 1
ATOM 800 N N . ASN A 1 103 ? -4.622 -3.559 -11.016 1.00 92.88 103 ASN A N 1
ATOM 801 C CA . ASN A 1 103 ? -6.022 -3.937 -11.239 1.00 92.88 103 ASN A CA 1
ATOM 802 C C . ASN A 1 103 ? -6.405 -5.244 -10.524 1.00 92.88 103 ASN A C 1
ATOM 804 O O . ASN A 1 103 ? -7.563 -5.657 -10.566 1.00 92.88 103 ASN A O 1
ATOM 808 N N . GLU A 1 104 ? -5.442 -5.902 -9.882 1.00 94.25 104 GLU A N 1
ATOM 809 C CA . GLU A 1 104 ? -5.632 -7.161 -9.170 1.00 94.25 104 GLU A CA 1
ATOM 810 C C . GLU A 1 104 ? -5.712 -6.946 -7.661 1.00 94.25 104 GLU A C 1
ATOM 812 O O . GLU A 1 104 ? -5.139 -6.000 -7.114 1.00 94.25 104 GLU A O 1
ATOM 817 N N . LEU A 1 105 ? -6.401 -7.867 -6.983 1.00 97.75 105 LEU A N 1
ATOM 818 C CA . LEU A 1 105 ? -6.321 -7.963 -5.533 1.00 97.75 105 LEU A CA 1
ATOM 819 C C . LEU A 1 105 ? -4.976 -8.567 -5.150 1.00 97.75 105 LEU A C 1
ATOM 821 O O . LEU A 1 105 ? -4.618 -9.637 -5.643 1.00 97.75 105 LEU A O 1
ATOM 825 N N . LEU A 1 106 ? -4.252 -7.890 -4.267 1.00 98.19 106 LEU A N 1
ATOM 826 C CA . LEU A 1 106 ? -2.967 -8.360 -3.771 1.00 98.19 106 LEU A CA 1
ATOM 827 C C . LEU A 1 106 ? -3.142 -8.961 -2.381 1.00 98.19 106 LEU A C 1
ATOM 829 O O . LEU A 1 106 ? -3.804 -8.376 -1.520 1.00 98.19 106 LEU A O 1
ATOM 833 N N . ARG A 1 107 ? -2.541 -10.135 -2.172 1.00 98.38 107 ARG A N 1
ATOM 834 C CA . ARG A 1 107 ? -2.484 -10.781 -0.860 1.00 98.38 107 ARG A CA 1
ATOM 835 C C . ARG A 1 107 ? -1.459 -10.079 0.023 1.00 98.38 107 ARG A C 1
ATOM 837 O O . ARG A 1 107 ? -0.327 -9.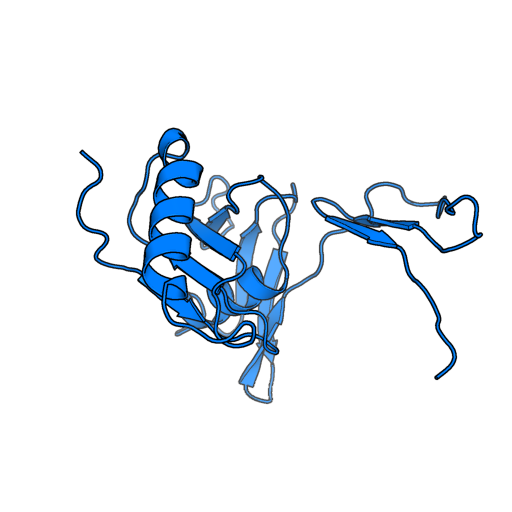846 -0.400 1.00 98.38 107 ARG A O 1
ATOM 844 N N . ILE A 1 108 ? -1.845 -9.800 1.262 1.00 98.56 108 ILE A N 1
ATOM 845 C CA . ILE A 1 108 ? -0.932 -9.407 2.337 1.00 98.56 108 ILE A CA 1
ATOM 846 C C . ILE A 1 108 ? -1.096 -10.431 3.453 1.00 98.56 108 ILE A C 1
ATOM 848 O O . ILE A 1 108 ? -2.222 -10.826 3.759 1.00 98.56 108 ILE A O 1
ATOM 852 N N . PHE A 1 109 ? 0.007 -10.880 4.039 1.00 98.25 109 PHE A N 1
ATOM 853 C CA . PHE A 1 109 ? -0.005 -11.925 5.054 1.00 98.25 109 PHE A CA 1
ATOM 854 C C . PHE A 1 109 ? 1.100 -11.737 6.090 1.00 98.25 109 PHE A C 1
ATOM 856 O O . PHE A 1 109 ? 2.098 -11.072 5.833 1.00 98.25 109 PHE A O 1
ATOM 863 N N . ILE A 1 110 ? 0.905 -12.333 7.260 1.00 97.94 110 ILE A N 1
ATOM 864 C CA . ILE A 1 110 ? 1.890 -12.451 8.329 1.00 97.94 110 ILE A CA 1
ATOM 865 C C . ILE A 1 110 ? 2.456 -13.870 8.258 1.00 97.94 110 ILE A C 1
ATOM 867 O O . ILE A 1 110 ? 1.691 -14.837 8.287 1.00 97.94 110 ILE A O 1
ATOM 871 N N . ASP A 1 111 ? 3.773 -13.999 8.118 1.00 96.56 111 ASP A N 1
ATOM 872 C CA . ASP A 1 111 ? 4.434 -15.304 8.093 1.00 96.56 111 ASP A CA 1
ATOM 873 C C . ASP A 1 111 ? 4.590 -15.914 9.498 1.00 96.56 111 ASP A C 1
ATOM 875 O O . ASP A 1 111 ? 4.166 -15.354 10.511 1.00 96.56 111 ASP A O 1
ATOM 879 N N . GLU A 1 112 ? 5.170 -17.110 9.561 1.00 95.88 112 GLU A N 1
ATOM 880 C CA . GLU A 1 112 ? 5.395 -17.850 10.808 1.00 95.88 112 GLU A CA 1
ATOM 881 C C . GLU A 1 112 ? 6.316 -17.132 11.804 1.00 95.88 112 GLU A C 1
ATOM 883 O O . GLU A 1 112 ? 6.179 -17.335 13.009 1.00 95.88 112 GLU A O 1
ATOM 888 N N . ASN A 1 113 ? 7.187 -16.246 11.316 1.00 96.19 113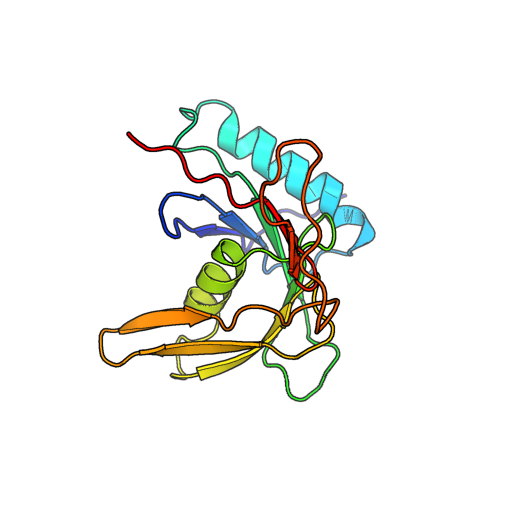 ASN A N 1
ATOM 889 C CA . ASN A 1 113 ? 8.094 -15.440 12.130 1.00 96.19 113 ASN A CA 1
ATOM 890 C C . ASN A 1 113 ? 7.466 -14.101 12.549 1.00 96.19 113 ASN A C 1
ATOM 892 O O . ASN A 1 113 ? 8.098 -13.302 13.239 1.00 96.19 113 ASN A O 1
ATOM 896 N N . GLY A 1 114 ? 6.219 -13.842 12.147 1.00 93.94 114 GLY A N 1
ATOM 897 C CA . GLY A 1 114 ? 5.510 -12.608 12.454 1.00 93.94 114 GLY A CA 1
ATOM 898 C C . GLY A 1 114 ? 5.827 -11.448 11.508 1.00 93.94 114 GLY A C 1
ATOM 899 O O . GLY A 1 114 ? 5.392 -10.326 11.780 1.00 93.94 114 GLY A O 1
ATOM 900 N N . TYR A 1 115 ? 6.545 -11.671 10.400 1.00 95.56 115 TYR A N 1
ATOM 901 C CA . TYR A 1 115 ? 6.800 -10.613 9.423 1.00 95.56 115 TYR A CA 1
ATOM 902 C C . TYR A 1 115 ? 5.615 -10.425 8.485 1.00 95.56 115 TYR A C 1
ATOM 904 O O . TYR A 1 115 ? 4.994 -11.375 8.006 1.00 95.56 115 TYR A O 1
ATOM 912 N N . ILE A 1 116 ? 5.324 -9.161 8.186 1.00 96.69 116 ILE A N 1
ATOM 913 C CA . ILE A 1 116 ? 4.312 -8.790 7.201 1.00 96.69 116 ILE A CA 1
ATOM 914 C C . ILE A 1 116 ? 4.935 -8.876 5.814 1.00 96.69 116 ILE A C 1
ATOM 916 O O . ILE A 1 116 ? 5.980 -8.288 5.549 1.00 96.69 116 ILE A O 1
ATOM 920 N N . ASN A 1 117 ? 4.241 -9.566 4.923 1.00 97.56 117 ASN A N 1
ATOM 921 C CA . ASN A 1 117 ? 4.628 -9.810 3.549 1.00 97.56 117 ASN A CA 1
ATOM 922 C C . ASN A 1 117 ? 3.499 -9.358 2.617 1.00 97.56 117 ASN A C 1
ATOM 924 O O . ASN A 1 117 ? 2.317 -9.550 2.910 1.00 97.56 117 ASN A O 1
ATOM 928 N N . GLY A 1 118 ? 3.856 -8.761 1.481 1.00 96.56 118 GLY A N 1
ATOM 929 C CA . GLY A 1 118 ? 2.911 -8.294 0.469 1.00 96.56 118 GLY A CA 1
ATOM 930 C C . GLY A 1 118 ? 3.235 -8.880 -0.898 1.00 96.56 118 GLY A C 1
ATOM 931 O O . GLY A 1 118 ? 4.387 -8.870 -1.326 1.00 96.56 118 GLY A O 1
ATOM 932 N N . GLN A 1 119 ? 2.219 -9.377 -1.597 1.00 97.06 119 GLN A N 1
ATOM 933 C CA . GLN A 1 119 ? 2.359 -9.816 -2.979 1.00 97.06 119 GLN A CA 1
ATOM 934 C C . GLN A 1 119 ? 2.722 -8.626 -3.882 1.00 97.06 119 GLN A C 1
ATOM 936 O O . GLN A 1 119 ? 2.080 -7.577 -3.826 1.00 97.06 119 GLN A O 1
ATOM 941 N N . MET A 1 120 ? 3.721 -8.808 -4.748 1.00 94.88 120 MET A N 1
ATOM 942 C CA . MET A 1 120 ? 4.086 -7.818 -5.765 1.00 94.88 120 MET A CA 1
ATOM 943 C C . MET A 1 120 ? 3.121 -7.849 -6.965 1.00 94.88 120 MET A C 1
ATOM 945 O O . MET A 1 120 ? 2.603 -8.916 -7.310 1.00 94.88 120 MET A O 1
ATOM 949 N N . PRO A 1 121 ? 2.881 -6.701 -7.628 1.00 92.62 121 PRO A N 1
ATOM 950 C CA . PRO A 1 121 ? 2.071 -6.636 -8.838 1.00 92.62 121 PRO A CA 1
ATOM 951 C C . PRO A 1 121 ? 2.693 -7.447 -9.980 1.00 92.62 121 PRO A C 1
ATOM 953 O O . PRO A 1 121 ? 3.911 -7.605 -10.067 1.00 92.62 121 PRO A O 1
ATOM 956 N N . LYS A 1 122 ? 1.847 -7.935 -10.892 1.00 89.88 122 LYS A N 1
ATOM 957 C CA . LYS A 1 122 ? 2.289 -8.675 -12.080 1.00 89.88 122 LYS A CA 1
ATOM 958 C C . LYS A 1 122 ? 3.023 -7.784 -13.082 1.00 89.88 122 LYS A C 1
ATOM 960 O O . LYS A 1 122 ? 2.845 -6.564 -13.117 1.00 89.88 122 LYS A O 1
ATOM 965 N N . PHE A 1 123 ? 3.782 -8.434 -13.961 1.00 83.00 123 PHE A N 1
ATOM 966 C CA . PHE A 1 123 ? 4.329 -7.821 -15.167 1.00 83.00 123 PHE A CA 1
ATOM 967 C C . PHE A 1 123 ? 3.218 -7.254 -16.052 1.00 83.00 123 PHE A C 1
ATOM 969 O O . PHE A 1 123 ? 2.179 -7.885 -16.253 1.00 83.00 123 PHE A O 1
ATOM 976 N N . ARG A 1 124 ? 3.450 -6.060 -16.601 1.00 72.75 124 ARG A N 1
ATOM 977 C CA . ARG A 1 124 ? 2.542 -5.424 -17.562 1.00 72.75 124 ARG A CA 1
ATOM 978 C C . ARG A 1 124 ? 2.661 -6.044 -18.954 1.00 72.75 124 ARG A C 1
ATOM 980 O O . ARG A 1 124 ? 1.666 -6.117 -19.667 1.00 72.75 124 ARG A O 1
ATOM 987 N N . LEU A 1 125 ? 3.863 -6.478 -19.324 1.00 69.56 125 LEU A N 1
ATOM 988 C CA . LEU A 1 125 ? 4.176 -7.100 -20.606 1.00 69.56 125 LEU A CA 1
ATOM 989 C C . LEU A 1 125 ? 4.910 -8.411 -20.327 1.00 69.56 125 LEU A C 1
ATOM 991 O O . LEU A 1 125 ? 6.016 -8.416 -19.792 1.00 69.56 125 LEU A O 1
ATOM 995 N N . ILE A 1 126 ? 4.262 -9.531 -20.636 1.00 59.25 126 ILE A N 1
ATOM 996 C CA . ILE A 1 126 ? 4.872 -10.857 -20.545 1.00 59.25 126 ILE A CA 1
ATOM 997 C C . ILE A 1 126 ? 5.629 -11.078 -21.860 1.00 59.25 126 ILE A C 1
ATOM 999 O O . ILE A 1 126 ? 5.000 -11.119 -22.912 1.00 59.25 126 ILE A O 1
ATOM 1003 N N . GLY A 1 127 ? 6.959 -11.206 -21.812 1.00 56.50 127 GLY A N 1
ATOM 1004 C CA . GLY A 1 127 ? 7.749 -11.716 -22.945 1.00 56.50 127 GLY A CA 1
ATOM 1005 C C . GLY A 1 127 ? 8.772 -10.774 -23.590 1.00 56.50 127 GLY A C 1
ATOM 1006 O O . GLY A 1 127 ? 9.564 -11.255 -24.393 1.00 56.50 127 GLY A O 1
ATOM 1007 N N . GLN A 1 128 ? 8.839 -9.489 -23.227 1.00 55.47 128 GLN A N 1
ATOM 1008 C CA . GLN A 1 128 ? 9.941 -8.600 -23.628 1.00 55.47 128 GLN A CA 1
ATOM 1009 C C . GLN A 1 128 ? 10.359 -7.725 -22.446 1.00 55.47 128 GLN A C 1
ATOM 1011 O O . GLN A 1 128 ? 9.620 -6.846 -22.011 1.00 55.47 128 GLN A O 1
ATOM 1016 N N . LEU A 1 129 ? 11.542 -8.008 -21.898 1.00 70.75 129 LEU A N 1
ATOM 1017 C CA . LEU A 1 129 ? 12.236 -7.053 -21.044 1.00 70.75 129 LEU A CA 1
ATOM 1018 C C . LEU A 1 129 ? 12.933 -6.063 -21.970 1.00 70.75 129 LEU A C 1
ATOM 1020 O O . LEU A 1 129 ? 13.937 -6.403 -22.600 1.00 70.75 129 LEU A O 1
ATOM 1024 N N . ASP A 1 130 ? 12.382 -4.858 -22.058 1.00 83.50 130 ASP A N 1
ATOM 1025 C CA . ASP A 1 130 ? 13.070 -3.754 -22.713 1.00 83.50 130 ASP A CA 1
ATOM 1026 C C . ASP A 1 130 ? 14.359 -3.424 -21.957 1.00 83.50 130 ASP A C 1
ATOM 1028 O O . ASP A 1 130 ? 14.536 -3.748 -20.776 1.00 83.50 130 ASP A O 1
ATOM 1032 N N . LYS A 1 131 ? 15.280 -2.760 -22.647 1.00 88.19 131 LYS A N 1
ATOM 1033 C CA . LYS A 1 131 ? 16.508 -2.250 -22.046 1.00 88.19 131 LYS A CA 1
ATOM 1034 C C . LYS A 1 131 ? 16.630 -0.756 -22.281 1.00 88.19 131 LYS A C 1
ATOM 1036 O O . LYS A 1 131 ? 16.154 -0.236 -23.289 1.00 88.19 131 LYS A O 1
ATOM 1041 N N . THR A 1 132 ? 17.294 -0.064 -21.361 1.00 88.69 132 THR A N 1
ATOM 1042 C CA . THR A 1 132 ? 17.716 1.322 -21.603 1.00 88.69 132 THR A CA 1
ATOM 1043 C C . THR A 1 132 ? 18.782 1.372 -22.707 1.00 88.69 132 THR A C 1
ATOM 1045 O O . THR A 1 132 ? 19.294 0.335 -23.143 1.00 88.69 132 THR A O 1
ATOM 1048 N N . LYS A 1 133 ? 19.173 2.577 -23.147 1.00 88.81 133 LYS A N 1
ATOM 1049 C CA . LYS A 1 133 ? 20.279 2.747 -24.111 1.00 88.81 133 LYS A CA 1
ATOM 1050 C C . LYS A 1 133 ? 21.585 2.128 -23.595 1.00 88.81 133 LYS A C 1
ATOM 1052 O O . LYS A 1 133 ? 22.348 1.552 -24.362 1.00 88.81 133 LYS A O 1
ATOM 1057 N N . GLU A 1 134 ? 21.783 2.182 -22.285 1.00 90.31 134 GLU A N 1
ATOM 1058 C CA . GLU A 1 134 ? 22.911 1.640 -21.528 1.00 90.31 134 GLU A CA 1
ATOM 1059 C C . GLU A 1 134 ? 22.765 0.140 -21.206 1.00 90.31 134 GLU A C 1
ATOM 1061 O O . GLU A 1 134 ? 23.541 -0.397 -20.422 1.00 90.31 134 GLU A O 1
ATOM 1066 N N . GLN A 1 135 ? 21.794 -0.554 -21.812 1.00 89.94 135 GLN A N 1
ATOM 1067 C CA . GLN A 1 135 ? 21.566 -2.002 -21.692 1.00 89.94 135 GLN A CA 1
ATOM 1068 C C . GLN A 1 135 ? 21.063 -2.501 -20.324 1.00 89.94 135 GLN A C 1
ATOM 1070 O O . GLN A 1 135 ? 21.049 -3.713 -20.086 1.00 89.94 135 GLN A O 1
ATOM 1075 N N . TYR A 1 136 ? 20.577 -1.616 -19.450 1.00 91.25 136 TYR A N 1
ATOM 1076 C CA . TYR A 1 136 ? 19.970 -2.030 -18.182 1.00 91.25 136 TYR A CA 1
ATOM 1077 C C . TYR A 1 136 ? 18.563 -2.607 -18.389 1.00 91.25 136 TYR A C 1
ATOM 1079 O O . TYR A 1 136 ? 17.769 -1.976 -19.093 1.00 91.25 136 TYR A O 1
ATOM 1087 N N . PRO A 1 137 ? 18.219 -3.759 -17.777 1.00 90.62 137 PRO A N 1
ATOM 1088 C CA . PRO A 1 137 ? 16.870 -4.314 -17.845 1.00 90.62 137 PRO A CA 1
ATOM 1089 C C . PRO A 1 137 ? 15.820 -3.356 -17.279 1.00 90.62 137 PRO A C 1
ATOM 1091 O O . PRO A 1 137 ? 15.964 -2.849 -16.163 1.00 90.62 137 PRO A O 1
ATOM 1094 N N . ILE A 1 138 ? 14.738 -3.162 -18.028 1.00 90.81 138 ILE A N 1
ATOM 1095 C CA . ILE A 1 138 ? 13.526 -2.472 -17.593 1.00 90.81 138 ILE A CA 1
ATOM 1096 C C . ILE A 1 138 ? 12.510 -3.541 -17.195 1.00 90.81 138 ILE A C 1
ATOM 1098 O O . ILE A 1 138 ? 12.160 -4.412 -17.988 1.00 90.81 138 ILE A O 1
ATOM 1102 N N . ILE A 1 139 ? 12.030 -3.472 -15.957 1.00 90.75 139 ILE A N 1
ATOM 1103 C CA . ILE A 1 139 ? 11.055 -4.392 -15.369 1.00 90.75 139 ILE A CA 1
ATOM 1104 C C . ILE A 1 139 ? 9.713 -3.645 -15.253 1.00 90.75 139 ILE A C 1
ATOM 1106 O O . ILE A 1 139 ? 9.500 -2.902 -14.285 1.00 90.75 139 ILE A O 1
ATOM 1110 N N . PRO A 1 140 ? 8.803 -3.778 -16.238 1.00 90.31 140 PRO A N 1
ATOM 1111 C CA . PRO A 1 140 ? 7.519 -3.093 -16.213 1.00 90.31 140 PRO A CA 1
ATOM 1112 C C . PRO A 1 140 ? 6.506 -3.898 -15.394 1.00 90.31 140 PRO A C 1
ATOM 1114 O O . PRO A 1 140 ? 5.912 -4.863 -15.882 1.00 90.31 140 PRO A O 1
ATOM 1117 N N . LEU A 1 141 ? 6.268 -3.487 -14.152 1.00 90.81 141 LEU A N 1
ATOM 1118 C CA . LEU A 1 141 ? 5.187 -4.018 -13.324 1.00 90.81 141 LEU A CA 1
ATOM 1119 C C . LEU A 1 141 ? 3.955 -3.108 -13.423 1.00 90.81 141 LEU A C 1
ATOM 1121 O O . LEU A 1 141 ? 4.026 -1.955 -13.860 1.00 90.81 141 LEU A O 1
ATOM 1125 N N . GLN A 1 142 ? 2.787 -3.610 -13.027 1.00 90.44 142 GLN A N 1
ATOM 1126 C CA . GLN A 1 142 ? 1.624 -2.735 -12.871 1.00 90.44 142 GLN A CA 1
ATOM 1127 C C . GLN A 1 142 ? 1.892 -1.709 -11.759 1.00 90.44 142 GLN A C 1
ATOM 1129 O O . GLN A 1 142 ? 2.222 -2.070 -10.630 1.00 90.44 142 GLN A O 1
ATOM 1134 N N . GLY A 1 143 ? 1.775 -0.420 -12.089 1.00 89.00 143 GLY A N 1
ATOM 1135 C CA . GLY A 1 143 ? 1.850 0.670 -11.112 1.00 89.00 143 GLY A CA 1
ATOM 1136 C C . GLY A 1 143 ? 3.257 1.108 -10.717 1.00 89.00 143 GLY A C 1
ATOM 1137 O O . GLY A 1 143 ? 3.383 2.111 -10.020 1.00 89.00 143 GLY A O 1
ATOM 1138 N N . ILE A 1 144 ? 4.297 0.400 -11.163 1.00 90.69 144 ILE A N 1
ATOM 1139 C CA . ILE A 1 144 ? 5.702 0.762 -10.961 1.00 90.69 144 ILE A CA 1
ATOM 1140 C C . ILE A 1 144 ? 6.555 0.199 -12.103 1.00 90.69 144 ILE A C 1
ATOM 1142 O O . ILE A 1 144 ? 6.357 -0.924 -12.553 1.00 90.69 144 ILE A O 1
ATOM 1146 N N . THR A 1 145 ? 7.522 0.972 -12.588 1.00 90.88 145 THR A N 1
ATOM 1147 C CA . THR A 1 145 ? 8.532 0.496 -13.544 1.00 90.88 145 THR A CA 1
ATOM 1148 C C . THR A 1 145 ? 9.900 0.643 -12.907 1.00 90.88 145 THR A C 1
ATOM 1150 O O . THR A 1 145 ? 10.211 1.696 -12.357 1.00 90.88 145 THR A O 1
ATOM 1153 N N . GLN A 1 146 ? 10.695 -0.422 -12.950 1.00 90.50 146 GLN A N 1
ATOM 1154 C CA . GLN A 1 146 ? 12.020 -0.458 -12.338 1.00 90.50 146 GLN A CA 1
ATOM 1155 C C . GLN A 1 146 ? 13.088 -0.612 -13.418 1.00 90.50 146 GLN A C 1
ATOM 1157 O O . GLN A 1 146 ? 12.874 -1.311 -14.405 1.00 90.50 146 GLN A O 1
ATOM 1162 N N . ILE A 1 147 ? 14.240 0.022 -13.217 1.00 91.44 147 ILE A N 1
ATOM 1163 C CA . ILE A 1 147 ? 15.436 -0.177 -14.040 1.00 91.44 147 ILE A CA 1
ATOM 1164 C C . ILE A 1 147 ? 16.478 -0.835 -13.144 1.00 91.44 147 ILE A C 1
ATOM 1166 O O . ILE A 1 147 ? 16.839 -0.275 -12.108 1.00 91.44 147 ILE A O 1
ATOM 1170 N N . LEU A 1 148 ? 16.936 -2.028 -13.518 1.00 91.12 148 LEU A N 1
ATOM 1171 C CA . LEU A 1 148 ? 17.886 -2.790 -12.717 1.00 91.12 148 LEU A CA 1
ATOM 1172 C C . LEU A 1 148 ? 19.320 -2.451 -13.127 1.00 91.12 148 LEU A C 1
ATOM 1174 O O . LEU A 1 148 ? 19.772 -2.812 -14.212 1.00 91.12 148 LEU A O 1
ATOM 1178 N N . ILE A 1 149 ? 20.040 -1.760 -12.245 1.00 90.88 149 ILE A N 1
ATOM 1179 C CA . ILE A 1 149 ? 21.437 -1.376 -12.457 1.00 90.88 149 ILE A CA 1
ATOM 1180 C C . ILE A 1 149 ? 22.317 -2.253 -11.568 1.00 90.88 149 ILE A C 1
ATOM 1182 O O . ILE A 1 149 ? 22.316 -2.107 -10.347 1.00 90.88 149 ILE A O 1
ATOM 1186 N N . PHE A 1 150 ? 23.097 -3.139 -12.182 1.00 84.38 150 PHE A N 1
ATOM 1187 C CA . PHE A 1 150 ? 24.124 -3.903 -11.481 1.00 84.38 150 PHE A CA 1
ATOM 1188 C C . PHE A 1 150 ? 25.396 -3.055 -11.407 1.00 84.38 150 PHE A C 1
ATOM 1190 O O . PHE A 1 150 ? 26.100 -2.897 -12.403 1.00 84.38 150 PHE A O 1
ATOM 1197 N N . LYS A 1 151 ? 25.678 -2.470 -10.240 1.00 82.31 151 LYS A N 1
ATOM 1198 C CA . LYS A 1 151 ? 27.002 -1.912 -9.949 1.00 82.31 151 LYS A CA 1
ATOM 1199 C C . LYS A 1 151 ? 27.800 -2.959 -9.184 1.00 82.31 151 LYS A C 1
ATOM 1201 O O . LYS A 1 151 ? 27.369 -3.384 -8.117 1.00 82.31 151 LYS A O 1
ATOM 1206 N N . ASN A 1 152 ? 28.948 -3.350 -9.728 1.00 66.06 152 ASN A N 1
ATOM 1207 C CA . ASN A 1 152 ? 29.959 -4.050 -8.945 1.00 66.06 152 ASN A CA 1
ATOM 1208 C C . ASN A 1 152 ? 30.557 -3.013 -7.985 1.00 66.06 152 ASN A C 1
ATOM 1210 O O . ASN A 1 152 ? 31.120 -2.019 -8.449 1.00 66.06 152 ASN A O 1
ATOM 1214 N N . PHE A 1 153 ? 30.333 -3.200 -6.686 1.00 54.03 153 PHE A N 1
ATOM 1215 C CA . PHE A 1 153 ? 30.976 -2.432 -5.621 1.00 54.03 153 PHE A CA 1
ATOM 1216 C C . PHE A 1 153 ? 32.270 -3.120 -5.199 1.00 54.03 153 PHE A C 1
ATOM 1218 O O . PHE A 1 153 ? 32.277 -4.373 -5.194 1.00 54.03 153 PHE A O 1
#

Secondary structure (DSSP, 8-state):
-PPPP--EEEE-GGG-EEEEE-S---GGGHHHHHHHHHHHHHTT--GGGSEEEEEEEE--SSTT-SEEEEETTS---HHHHHHHHHHH-SS-SEEEEEETT-SSEEEEEE-TTS-EEEPPPPBSSSS---B-TT-PBEEEETTEEEE------

pLDDT: mean 91.58, std 9.6, range [47.5, 98.56]

Foldseek 3Di:
DPDDQPDWDWDQQPLAIEIEGAPDDDLVCQVVVFVVVQCVQPVPDDPSRGHPFYKYWADDPDPQFPIEIATNVLADDQRVVQVCCVVRCPPHQKGWYHYGLAPDTKIWGQDPVRGIDIDFADFPDPDDQDADPVRFTWGHGRRDIDTDDDDDD

Organism: NCBI:txid1974855

InterPro domains:
  IPR058944 Histidine racemase [PF26317] (11-126)

Radius of gyration: 16.78 Å; chains: 1; bounding box: 47×41×38 Å

Sequence (153 aa):
MINKIKKLYICYPGGNINAIVEDPIPKRDYALVAQKIINTYNKNKSLHKQIEQVAFIEKPKNKKALSRLSLVGGEFSGNAVLCLGALKLKNNKEDLFEISGTNELLRIFIDENGYINGQMPKFRLIGQLDKTKEQYPIIPLQGITQILIFKNF